Protein AF-A0A538RGY2-F1 (afdb_monomer)

pLDDT: mean 92.42, std 7.25, range [57.69, 98.44]

Secondary structure (DSSP, 8-state):
--HHHHHHHHHHHHHHHHHHHHT-GGG-SHHHHHHHHHHHHHHHHHHHHHHHTT---HHHHHHHHHHHHHHHHHHHHHHHHHHHHHTTPPP-HHHHHHHHHHHHHHHHHTSTTTEEEEEEETTEEEEEEPTTS--

Mean predicted aligned error: 4.22 Å

Solvent-accessible surface area (backbone atoms only — not comparable to full-atom values): 6959 Å² total; per-residue (Å²): 132,57,69,81,46,50,54,33,47,53,53,23,53,53,27,50,52,52,28,52,63,26,66,34,84,93,39,80,45,72,48,26,52,39,43,26,53,31,31,46,23,52,26,40,24,23,49,16,50,36,47,19,49,66,50,87,48,66,70,60,27,44,51,21,53,52,49,15,45,63,10,60,50,43,39,66,35,31,49,50,48,30,52,36,45,66,70,73,45,76,91,50,71,66,55,54,49,36,48,52,51,31,50,52,50,53,61,41,55,78,33,53,54,50,36,65,45,61,43,85,53,101,76,29,59,44,76,34,75,8,81,77,56,84,129

Structure (mmCIF, N/CA/C/O backbone):
data_AF-A0A538RGY2-F1
#
_entry.id   AF-A0A538RGY2-F1
#
loop_
_atom_site.group_PDB
_atom_site.id
_atom_site.type_symbol
_atom_site.label_atom_id
_atom_site.label_alt_id
_atom_site.label_comp_id
_atom_site.label_asym_id
_atom_site.label_entity_id
_atom_site.label_seq_id
_atom_site.pdbx_PDB_ins_code
_atom_site.Cartn_x
_atom_site.Cartn_y
_atom_site.Cartn_z
_atom_site.occupancy
_atom_site.B_iso_or_equiv
_atom_site.auth_seq_id
_atom_site.auth_comp_id
_atom_site.auth_asym_id
_atom_site.auth_atom_id
_atom_site.pdbx_PDB_model_num
ATOM 1 N N . MET A 1 1 ? 18.330 15.638 -8.115 1.00 57.69 1 MET A N 1
ATOM 2 C CA . MET A 1 1 ? 17.164 14.735 -7.986 1.00 57.69 1 MET A CA 1
ATOM 3 C C . MET A 1 1 ? 16.003 15.360 -8.740 1.00 57.69 1 MET A C 1
ATOM 5 O O . MET A 1 1 ? 15.710 16.517 -8.480 1.00 57.69 1 MET A O 1
ATOM 9 N N . THR A 1 2 ? 15.407 14.666 -9.712 1.00 80.69 2 THR A N 1
ATOM 10 C CA . THR A 1 2 ? 14.246 15.188 -10.456 1.00 80.69 2 THR A CA 1
ATOM 11 C C . THR A 1 2 ? 12.992 15.164 -9.572 1.00 80.69 2 THR A C 1
ATOM 13 O O . THR A 1 2 ? 12.888 14.333 -8.664 1.00 80.69 2 THR A O 1
ATOM 16 N N . LEU A 1 3 ? 12.033 16.062 -9.828 1.00 81.69 3 LEU A N 1
ATOM 17 C CA . LEU A 1 3 ? 10.799 16.205 -9.038 1.00 81.69 3 LEU A CA 1
ATOM 18 C C . LEU A 1 3 ? 10.052 14.864 -8.863 1.00 81.69 3 LEU A C 1
ATOM 20 O O . LEU A 1 3 ? 9.577 14.551 -7.775 1.00 81.69 3 LEU A O 1
ATOM 24 N N . HIS A 1 4 ? 10.059 14.016 -9.895 1.00 81.12 4 HIS A N 1
ATOM 25 C CA . HIS A 1 4 ? 9.399 12.697 -9.923 1.00 81.12 4 HIS A CA 1
ATOM 26 C C . HIS A 1 4 ? 9.979 11.660 -8.957 1.00 81.12 4 HIS A C 1
ATOM 28 O O . HIS A 1 4 ? 9.321 10.658 -8.693 1.00 81.12 4 HIS A O 1
ATOM 34 N N . ARG A 1 5 ? 11.189 11.880 -8.427 1.00 85.69 5 ARG A N 1
ATOM 35 C CA . ARG A 1 5 ? 11.796 11.040 -7.377 1.00 85.69 5 ARG A CA 1
ATOM 36 C C . ARG A 1 5 ? 11.685 11.682 -5.997 1.00 85.69 5 ARG A C 1
ATOM 38 O O . ARG A 1 5 ? 11.553 10.978 -5.003 1.00 85.69 5 ARG A O 1
ATOM 45 N N . LEU A 1 6 ? 11.705 13.015 -5.939 1.00 89.25 6 LEU A N 1
ATOM 46 C CA . LEU A 1 6 ? 11.597 13.764 -4.685 1.00 89.25 6 LEU A CA 1
ATOM 47 C C . LEU A 1 6 ? 10.222 13.607 -4.036 1.00 89.25 6 LEU A C 1
ATOM 49 O O . LEU A 1 6 ? 10.149 13.386 -2.832 1.00 89.25 6 LEU A O 1
ATOM 53 N N . LEU A 1 7 ? 9.148 13.677 -4.825 1.00 91.44 7 LEU A N 1
ATOM 54 C CA . LEU A 1 7 ? 7.782 13.548 -4.313 1.00 91.44 7 LEU A CA 1
ATOM 55 C C . LEU A 1 7 ? 7.511 12.190 -3.636 1.00 91.44 7 LEU A C 1
ATOM 57 O O . LEU A 1 7 ? 7.105 12.203 -2.473 1.00 91.44 7 LEU A O 1
ATOM 61 N N . PRO A 1 8 ? 7.763 11.026 -4.276 1.00 92.00 8 PRO A N 1
ATOM 62 C CA . PRO A 1 8 ? 7.544 9.739 -3.616 1.00 92.00 8 PRO A CA 1
ATOM 63 C C . PRO A 1 8 ? 8.495 9.517 -2.438 1.00 92.00 8 PRO A C 1
ATOM 65 O O . PRO A 1 8 ? 8.100 8.882 -1.468 1.00 92.00 8 PRO A O 1
ATOM 68 N N . LEU A 1 9 ? 9.716 10.065 -2.471 1.00 94.81 9 LEU A N 1
ATOM 69 C CA . LEU A 1 9 ? 10.640 9.986 -1.339 1.00 94.81 9 LEU A CA 1
ATOM 70 C C . LEU A 1 9 ? 10.130 10.780 -0.130 1.00 94.81 9 LEU A C 1
ATOM 72 O O . LEU A 1 9 ? 10.113 10.256 0.980 1.00 94.81 9 LEU A O 1
ATOM 76 N N . LEU A 1 10 ? 9.702 12.028 -0.335 1.00 96.19 10 LEU A N 1
ATOM 77 C CA . LEU A 1 10 ? 9.142 12.853 0.733 1.00 96.19 10 LEU A CA 1
ATOM 78 C C . LEU A 1 10 ? 7.903 12.182 1.332 1.00 96.19 10 LEU A C 1
ATOM 80 O O . LEU A 1 10 ? 7.798 12.052 2.550 1.00 96.19 10 LEU A O 1
ATOM 84 N N . ALA A 1 11 ? 6.997 11.707 0.479 1.00 95.94 11 ALA A N 1
ATOM 85 C CA . ALA A 1 11 ? 5.793 11.019 0.918 1.00 95.94 11 ALA A CA 1
ATOM 86 C C . ALA A 1 11 ? 6.116 9.698 1.648 1.00 95.94 11 ALA A C 1
ATOM 88 O O . ALA A 1 11 ? 5.520 9.421 2.689 1.00 95.94 11 ALA A O 1
ATOM 89 N N . LEU A 1 12 ? 7.121 8.933 1.200 1.00 97.44 12 LEU A N 1
ATOM 90 C CA . LEU A 1 12 ? 7.618 7.753 1.914 1.00 97.44 12 LEU A CA 1
ATOM 91 C C . LEU A 1 12 ? 8.125 8.119 3.312 1.00 97.44 12 LEU A C 1
ATOM 93 O O . LEU A 1 12 ? 7.720 7.487 4.283 1.00 97.44 12 LEU A O 1
ATOM 97 N N . VAL A 1 13 ? 8.970 9.146 3.433 1.00 97.88 13 VAL A N 1
ATOM 98 C CA . VAL A 1 13 ? 9.507 9.596 4.728 1.00 97.88 13 VAL A CA 1
ATOM 99 C C . VAL A 1 13 ? 8.377 10.005 5.672 1.00 97.88 13 VAL A C 1
ATOM 101 O O . VAL A 1 13 ? 8.351 9.559 6.818 1.00 97.88 13 VAL A O 1
ATOM 104 N N . LEU A 1 14 ? 7.409 10.789 5.194 1.00 97.94 14 LEU A N 1
ATOM 105 C CA . LEU A 1 14 ? 6.250 11.193 5.993 1.00 97.94 14 LEU A CA 1
ATOM 106 C C . LEU A 1 14 ? 5.418 9.981 6.444 1.00 97.94 14 LEU A C 1
ATOM 108 O O . LEU A 1 14 ? 5.048 9.895 7.615 1.00 97.94 14 LEU A O 1
ATOM 112 N N . ASN A 1 15 ? 5.183 9.011 5.556 1.00 97.75 15 ASN A N 1
ATOM 113 C CA . ASN A 1 15 ? 4.479 7.776 5.902 1.00 97.75 15 ASN A CA 1
ATOM 114 C C . ASN A 1 15 ? 5.266 6.927 6.915 1.00 97.75 15 ASN A C 1
ATOM 116 O O . ASN A 1 15 ? 4.671 6.377 7.835 1.00 97.75 15 ASN A O 1
ATOM 120 N N . LEU A 1 16 ? 6.595 6.859 6.825 1.00 97.50 16 LEU A N 1
ATOM 121 C CA . LEU A 1 16 ? 7.416 6.154 7.816 1.00 97.50 16 LEU A CA 1
ATOM 122 C C . LEU A 1 16 ? 7.374 6.832 9.194 1.00 97.50 16 LEU A C 1
ATOM 124 O O . LEU A 1 16 ? 7.298 6.141 10.210 1.00 97.50 16 LEU A O 1
ATOM 128 N N . VAL A 1 17 ? 7.354 8.168 9.243 1.00 97.19 17 VAL A N 1
ATOM 129 C CA . VAL A 1 17 ? 7.168 8.921 10.496 1.00 97.19 17 VAL A CA 1
ATOM 130 C C . VAL A 1 17 ? 5.792 8.631 11.102 1.00 97.19 17 VAL A C 1
ATOM 132 O O . VAL A 1 17 ? 5.694 8.314 12.291 1.00 97.19 17 VAL A O 1
ATOM 135 N N . LEU A 1 18 ? 4.732 8.673 10.289 1.00 95.50 18 LEU A N 1
ATOM 136 C CA . LEU A 1 18 ? 3.378 8.327 10.729 1.00 95.50 18 LEU A CA 1
ATOM 137 C C . LEU A 1 18 ? 3.305 6.882 11.237 1.00 95.50 18 LEU A C 1
ATOM 139 O O . LEU A 1 18 ? 2.741 6.645 12.307 1.00 95.50 18 LEU A O 1
ATOM 143 N N . LEU A 1 19 ? 3.926 5.936 10.532 1.00 95.69 19 LEU A N 1
ATOM 144 C CA . LEU A 1 19 ? 3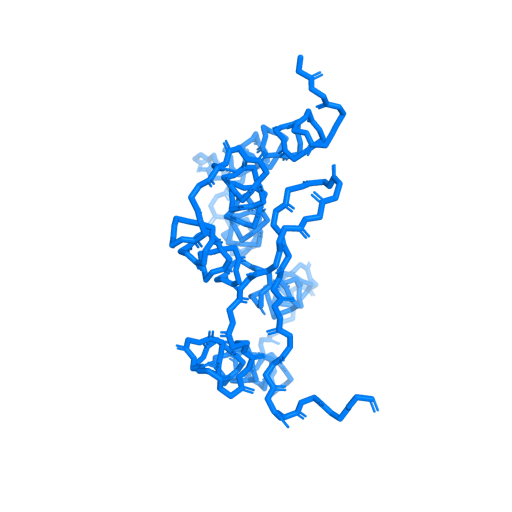.985 4.532 10.930 1.00 95.69 19 LEU A CA 1
ATOM 145 C C . LEU A 1 19 ? 4.690 4.364 12.281 1.00 95.69 19 LEU A C 1
ATOM 147 O O . LEU A 1 19 ? 4.157 3.700 13.170 1.00 95.69 19 LEU A O 1
ATOM 151 N N . GLY A 1 20 ? 5.840 5.016 12.467 1.00 93.69 20 GLY A N 1
ATOM 152 C CA . GLY A 1 20 ? 6.552 5.029 13.745 1.00 93.69 20 GLY A CA 1
ATOM 153 C C . GLY A 1 20 ? 5.687 5.575 14.885 1.00 93.69 20 GLY A C 1
ATOM 154 O O . GLY A 1 20 ? 5.613 4.966 15.951 1.00 93.69 20 GLY A O 1
ATOM 155 N N . SER A 1 21 ? 4.956 6.668 14.644 1.00 92.12 21 SER A N 1
ATOM 156 C CA . SER A 1 21 ? 4.040 7.243 15.640 1.00 92.12 21 SER A CA 1
ATOM 157 C C . SER A 1 21 ? 2.861 6.320 15.986 1.00 92.12 21 SER A C 1
ATOM 159 O O . SER A 1 21 ? 2.439 6.255 17.143 1.00 92.12 21 SER A O 1
ATOM 161 N N . ALA A 1 22 ? 2.351 5.573 15.002 1.00 92.69 22 ALA A N 1
ATOM 162 C CA . ALA A 1 22 ? 1.235 4.645 15.163 1.00 92.69 22 ALA A CA 1
ATOM 163 C C . ALA A 1 22 ? 1.630 3.390 15.959 1.00 92.69 22 ALA A C 1
ATOM 165 O O . ALA A 1 22 ? 0.813 2.839 16.697 1.00 92.69 22 ALA A O 1
ATOM 166 N N . LEU A 1 23 ? 2.889 2.962 15.823 1.00 91.56 23 LEU A N 1
ATOM 167 C CA . LEU A 1 23 ? 3.472 1.805 16.506 1.00 91.56 23 LEU A CA 1
ATOM 168 C C . LEU A 1 23 ? 4.101 2.143 17.867 1.00 91.56 23 LEU A C 1
ATOM 170 O O . LEU A 1 23 ? 4.627 1.247 18.531 1.00 91.56 23 LEU A O 1
ATOM 174 N N . ALA A 1 24 ? 4.045 3.406 18.300 1.00 91.75 24 ALA A N 1
ATOM 175 C CA . ALA A 1 24 ? 4.601 3.835 19.578 1.00 91.75 24 ALA A CA 1
ATOM 176 C C . ALA A 1 24 ? 4.031 3.002 20.754 1.00 91.75 24 ALA A C 1
ATOM 178 O O . ALA A 1 24 ? 2.824 2.728 20.773 1.00 91.75 24 ALA A O 1
ATOM 179 N N . PRO A 1 25 ? 4.858 2.610 21.748 1.00 78.56 25 PRO A N 1
ATOM 180 C CA . PRO A 1 25 ? 4.464 1.686 22.818 1.00 78.56 25 PRO A CA 1
ATOM 181 C C . PRO A 1 25 ? 3.182 2.072 23.566 1.00 78.56 25 PRO A C 1
ATOM 183 O O . PRO A 1 25 ? 2.359 1.201 23.848 1.00 78.56 25 PRO A O 1
ATOM 186 N N . ASP A 1 26 ? 2.968 3.367 23.794 1.00 77.00 26 ASP A N 1
ATOM 187 C CA . ASP A 1 26 ? 1.815 3.889 24.539 1.00 77.00 26 ASP A CA 1
ATOM 188 C C . ASP A 1 26 ? 0.511 3.901 23.721 1.00 77.00 26 ASP A C 1
ATOM 190 O O . ASP A 1 26 ? -0.566 4.186 24.243 1.00 77.00 26 ASP A O 1
ATOM 194 N N . ARG A 1 27 ? 0.575 3.587 22.419 1.00 69.19 27 ARG A N 1
ATOM 195 C CA . ARG A 1 27 ? -0.547 3.706 21.476 1.00 69.19 27 ARG A CA 1
ATOM 196 C C . ARG A 1 27 ? -1.051 2.360 20.955 1.00 69.19 27 ARG A C 1
ATOM 198 O O . ARG A 1 27 ? -1.559 2.309 19.847 1.00 69.19 27 ARG A O 1
ATOM 205 N N . ARG A 1 28 ? -1.019 1.264 21.720 1.00 72.81 28 ARG A N 1
ATOM 206 C CA . ARG A 1 28 ? -1.412 -0.096 21.251 1.00 72.81 28 ARG A CA 1
ATOM 207 C C . ARG A 1 28 ? -2.925 -0.366 21.091 1.00 72.81 28 ARG A C 1
ATOM 209 O O . ARG A 1 28 ? -3.384 -1.498 21.234 1.00 72.81 28 ARG A O 1
ATOM 216 N N . SER A 1 29 ? -3.724 0.648 20.768 1.00 87.19 29 SER A N 1
ATOM 217 C CA . SER A 1 29 ? -5.162 0.470 20.524 1.00 87.19 29 SER A CA 1
ATOM 218 C C . SER A 1 29 ? -5.440 -0.284 19.211 1.00 87.19 29 SER A C 1
ATOM 220 O O . SER A 1 29 ? -4.594 -0.341 18.315 1.00 87.19 29 SER A O 1
ATOM 222 N N . ALA A 1 30 ? -6.640 -0.859 19.059 1.00 86.31 30 ALA A N 1
ATOM 223 C CA . ALA A 1 30 ? -7.074 -1.424 17.775 1.00 86.31 30 ALA A CA 1
ATOM 224 C C . ALA A 1 30 ? -7.011 -0.379 16.644 1.00 86.31 30 ALA A C 1
ATOM 226 O O . ALA A 1 30 ? -6.493 -0.682 15.572 1.00 86.31 30 ALA A O 1
ATOM 227 N N . ARG A 1 31 ? -7.418 0.870 16.924 1.00 91.19 31 ARG A N 1
ATOM 228 C CA . ARG A 1 31 ? -7.340 2.007 15.988 1.00 91.19 31 ARG A CA 1
ATOM 229 C C . ARG A 1 31 ? -5.921 2.233 15.481 1.00 91.19 31 ARG A C 1
ATOM 231 O O . ARG A 1 31 ? -5.705 2.301 14.277 1.00 91.19 31 ARG A O 1
ATOM 238 N N . SER A 1 32 ? -4.949 2.289 16.389 1.00 92.75 32 SER A N 1
ATOM 239 C CA . SER A 1 32 ? -3.552 2.540 16.027 1.00 92.75 32 SER A CA 1
ATOM 240 C C . SER A 1 32 ? -2.949 1.407 15.204 1.00 92.75 32 SER A C 1
ATOM 242 O O . SER A 1 32 ? -2.175 1.669 14.293 1.00 92.75 32 SER A O 1
ATOM 244 N N . ARG A 1 33 ? -3.324 0.150 15.482 1.00 93.06 33 ARG A N 1
ATOM 245 C CA . ARG A 1 33 ? -2.862 -1.009 14.701 1.00 93.06 33 ARG A CA 1
ATOM 246 C C . ARG A 1 33 ? -3.393 -0.975 13.272 1.00 93.06 33 ARG A C 1
ATOM 248 O O . ARG A 1 33 ? -2.617 -1.140 12.338 1.00 93.06 33 ARG A O 1
ATOM 255 N N . VAL A 1 34 ? -4.689 -0.715 13.093 1.00 95.69 34 VAL A N 1
ATOM 256 C CA . VAL A 1 34 ? -5.284 -0.623 11.749 1.00 95.69 34 VAL A CA 1
ATOM 257 C C . VAL A 1 34 ? -4.739 0.592 10.994 1.00 95.69 34 VAL A C 1
ATOM 259 O O . VAL A 1 34 ? -4.407 0.478 9.816 1.00 95.69 34 VAL A O 1
ATOM 262 N N . PHE A 1 35 ? -4.547 1.722 11.680 1.00 96.31 35 PHE A N 1
ATOM 263 C CA . PHE A 1 35 ? -3.878 2.890 11.107 1.00 96.31 35 PHE A CA 1
ATOM 264 C C . PHE A 1 35 ? -2.436 2.579 10.685 1.00 96.31 35 PHE A C 1
ATOM 266 O O . PHE A 1 35 ? -2.035 2.937 9.582 1.00 96.31 35 PHE A O 1
ATOM 273 N N . ALA A 1 36 ? -1.672 1.856 11.509 1.00 96.94 36 ALA A N 1
ATOM 274 C CA . ALA A 1 36 ? -0.324 1.420 11.159 1.00 96.94 36 ALA A CA 1
ATOM 275 C C . ALA A 1 36 ? -0.324 0.537 9.902 1.00 96.94 36 ALA A C 1
ATOM 277 O O . ALA A 1 36 ? 0.496 0.752 9.016 1.00 96.94 36 ALA A O 1
ATOM 278 N N . CYS A 1 37 ? -1.269 -0.401 9.768 1.00 97.31 37 CYS A N 1
ATOM 279 C CA . CYS A 1 37 ? -1.411 -1.198 8.546 1.00 97.31 37 CYS A CA 1
ATOM 280 C C . CYS A 1 37 ? -1.724 -0.325 7.319 1.00 97.31 37 CYS A C 1
ATOM 282 O O . CYS A 1 37 ? -1.111 -0.508 6.268 1.00 97.31 37 CYS A O 1
ATOM 284 N N . PHE A 1 38 ? -2.636 0.643 7.450 1.00 98.00 38 PHE A N 1
ATOM 285 C CA . PHE A 1 38 ? -2.973 1.583 6.377 1.00 98.00 38 PHE A CA 1
ATOM 286 C C . PHE A 1 38 ? -1.761 2.419 5.935 1.00 98.00 38 PHE A C 1
ATOM 288 O O . PHE A 1 38 ? -1.443 2.482 4.747 1.00 98.00 38 PHE A 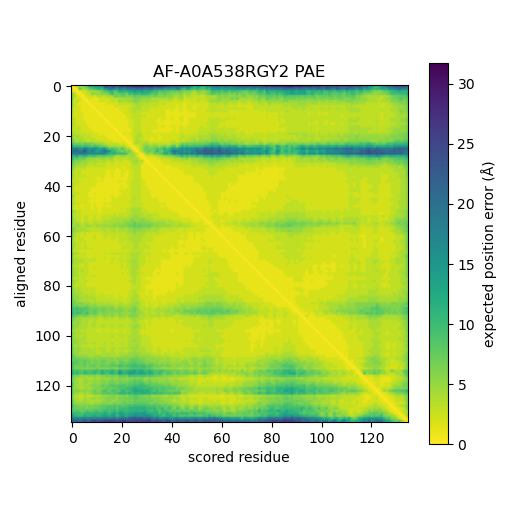O 1
ATOM 295 N N . VAL A 1 39 ? -1.035 3.007 6.885 1.00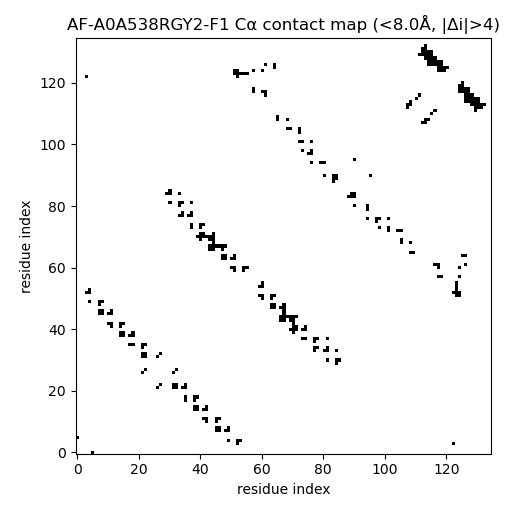 97.94 39 VAL A N 1
ATOM 296 C CA . VAL A 1 39 ? 0.159 3.811 6.593 1.00 97.94 39 VAL A CA 1
ATOM 297 C C . VAL A 1 39 ? 1.306 2.948 6.056 1.00 97.94 39 VAL A C 1
ATOM 299 O O . VAL A 1 39 ? 2.042 3.387 5.174 1.00 97.94 39 VAL A O 1
ATOM 302 N N . ALA A 1 40 ? 1.443 1.701 6.512 1.00 98.25 40 ALA A N 1
ATOM 303 C CA . ALA A 1 40 ? 2.402 0.759 5.942 1.00 98.25 40 ALA A CA 1
ATOM 304 C C . ALA A 1 40 ? 2.093 0.457 4.466 1.00 98.25 40 ALA A C 1
ATOM 306 O O . ALA A 1 40 ? 3.013 0.420 3.653 1.00 98.25 40 ALA A O 1
ATOM 307 N N . ALA A 1 41 ? 0.817 0.315 4.090 1.00 98.44 41 ALA A N 1
ATOM 308 C CA . ALA A 1 41 ? 0.423 0.154 2.690 1.00 98.44 41 ALA A CA 1
ATOM 309 C C . ALA A 1 41 ? 0.771 1.394 1.842 1.00 98.44 41 ALA A C 1
ATOM 311 O O . ALA A 1 41 ? 1.287 1.247 0.731 1.00 98.44 41 ALA A O 1
ATOM 312 N N . LEU A 1 42 ? 0.586 2.608 2.380 1.00 98.19 42 LEU A N 1
ATOM 313 C CA . LEU A 1 42 ? 1.045 3.848 1.734 1.00 98.19 42 LEU A CA 1
ATOM 314 C C . LEU A 1 42 ? 2.571 3.869 1.562 1.00 98.19 42 LEU A C 1
ATOM 316 O O . LEU A 1 42 ? 3.065 4.209 0.486 1.00 98.19 42 LEU A O 1
ATOM 320 N N . ALA A 1 43 ? 3.322 3.468 2.591 1.00 98.31 43 ALA A N 1
ATOM 321 C CA . ALA A 1 43 ? 4.780 3.388 2.537 1.00 98.31 43 ALA A CA 1
ATOM 322 C C . ALA A 1 43 ? 5.260 2.367 1.490 1.00 98.31 43 ALA A C 1
ATOM 324 O O . ALA A 1 43 ? 6.134 2.691 0.690 1.00 98.31 43 ALA A O 1
ATOM 325 N N . ILE A 1 44 ? 4.655 1.175 1.431 1.00 98.38 44 ILE A N 1
ATOM 326 C CA . ILE A 1 44 ? 4.945 0.156 0.406 1.00 98.38 44 ILE A CA 1
ATOM 327 C C . ILE A 1 44 ? 4.702 0.722 -0.993 1.00 98.38 44 ILE A C 1
ATOM 329 O O . ILE A 1 44 ? 5.571 0.621 -1.860 1.00 98.38 44 ILE A O 1
ATOM 333 N N . TRP A 1 45 ? 3.556 1.372 -1.206 1.00 98.00 45 TRP A N 1
ATOM 334 C CA . TRP A 1 45 ? 3.240 1.988 -2.491 1.00 98.00 45 TRP A CA 1
ATOM 335 C C . TRP A 1 45 ? 4.270 3.062 -2.873 1.00 98.00 45 TRP A C 1
ATOM 337 O O . TRP A 1 45 ? 4.789 3.054 -3.986 1.00 98.00 45 TRP A O 1
ATOM 347 N N . ASN A 1 46 ? 4.628 3.953 -1.944 1.00 97.81 46 ASN A N 1
ATOM 348 C CA . ASN A 1 46 ? 5.582 5.040 -2.193 1.00 97.81 46 ASN A CA 1
ATOM 349 C C . ASN A 1 46 ? 7.007 4.528 -2.441 1.00 97.81 46 ASN A C 1
ATOM 351 O O . ASN A 1 46 ? 7.695 5.044 -3.322 1.00 97.81 46 ASN A O 1
ATOM 355 N N . LEU A 1 47 ? 7.432 3.493 -1.713 1.00 97.50 47 LEU A N 1
ATOM 356 C CA . LEU A 1 47 ? 8.701 2.808 -1.946 1.00 97.50 47 LEU A CA 1
ATOM 357 C C . LEU A 1 47 ? 8.728 2.161 -3.332 1.00 97.50 47 LEU A C 1
ATOM 359 O O . LEU A 1 47 ? 9.699 2.321 -4.069 1.00 97.50 47 LEU A O 1
ATOM 363 N N . GLY A 1 48 ? 7.646 1.482 -3.706 1.00 96.38 48 GLY A N 1
ATOM 364 C CA . GLY A 1 48 ? 7.530 0.860 -5.014 1.00 96.38 48 GLY A CA 1
ATOM 365 C C . GLY A 1 48 ? 7.552 1.873 -6.158 1.00 96.38 48 GLY A C 1
ATOM 366 O O . GLY A 1 48 ? 8.300 1.694 -7.117 1.00 96.38 48 GLY A O 1
ATOM 367 N N . VAL A 1 49 ? 6.840 2.996 -6.012 1.00 95.25 49 VAL A N 1
ATOM 368 C CA . VAL A 1 49 ? 6.934 4.122 -6.953 1.00 95.25 49 VAL A CA 1
ATOM 369 C C . VAL A 1 49 ? 8.367 4.649 -7.010 1.00 95.25 49 VAL A C 1
ATOM 371 O O . VAL A 1 49 ? 8.907 4.798 -8.100 1.00 95.25 49 VAL A O 1
ATOM 374 N N . LEU A 1 50 ? 9.030 4.899 -5.879 1.00 95.25 50 LEU A N 1
ATOM 375 C CA . LEU A 1 50 ? 10.414 5.384 -5.879 1.00 95.25 50 LEU A CA 1
ATOM 376 C C . LEU A 1 50 ? 11.360 4.432 -6.634 1.00 95.25 50 LEU A C 1
ATOM 378 O O . LEU A 1 50 ? 12.182 4.898 -7.429 1.00 95.25 50 LEU A O 1
ATOM 382 N N . GLY A 1 51 ? 11.218 3.122 -6.428 1.00 94.56 51 GLY A N 1
ATOM 383 C CA . GLY A 1 51 ? 11.968 2.091 -7.144 1.00 94.56 51 GLY A CA 1
ATOM 384 C C . GLY A 1 51 ? 11.703 2.103 -8.651 1.00 94.56 51 GLY A C 1
ATOM 385 O O . GLY A 1 51 ? 12.645 2.198 -9.445 1.00 94.56 51 GLY A O 1
ATOM 386 N N . LEU A 1 52 ? 10.429 2.138 -9.050 1.00 94.31 52 LEU A N 1
ATOM 387 C CA . LEU A 1 52 ? 9.990 2.220 -10.448 1.00 94.31 52 LEU A CA 1
ATOM 388 C C . LEU A 1 52 ? 10.545 3.461 -11.175 1.00 94.31 52 LEU A C 1
ATOM 390 O O . LEU A 1 52 ? 10.892 3.402 -12.353 1.00 94.31 52 LEU A O 1
ATOM 394 N N . ARG A 1 53 ? 10.667 4.595 -10.471 1.00 90.81 53 ARG A N 1
ATOM 395 C CA . ARG A 1 53 ? 11.198 5.869 -11.007 1.00 90.81 53 ARG A CA 1
ATOM 396 C C . ARG A 1 53 ? 12.729 5.945 -11.015 1.00 90.81 53 ARG A C 1
ATOM 398 O O . ARG A 1 53 ? 13.301 6.903 -11.553 1.00 90.81 53 ARG A O 1
ATOM 405 N N . SER A 1 54 ? 13.392 4.985 -10.376 1.00 91.81 54 SER A N 1
ATOM 406 C CA . SER A 1 54 ? 14.850 4.960 -10.205 1.00 91.81 54 SER A CA 1
ATOM 407 C C . SER A 1 54 ? 15.535 3.890 -11.052 1.00 91.81 54 SER A C 1
ATOM 409 O O . SER A 1 54 ? 16.720 4.027 -11.340 1.00 91.81 54 SER A O 1
ATOM 411 N N . THR A 1 55 ? 14.809 2.853 -11.470 1.00 93.44 55 THR A N 1
ATOM 412 C CA . THR A 1 55 ? 15.347 1.785 -12.320 1.00 93.44 55 THR A CA 1
ATOM 413 C C . THR A 1 55 ? 15.487 2.203 -13.786 1.00 93.44 55 THR A C 1
ATOM 415 O O . THR A 1 55 ? 14.701 2.996 -14.302 1.00 93.44 55 THR A O 1
ATOM 418 N N . ALA A 1 56 ? 16.481 1.623 -14.461 1.00 92.06 56 ALA A N 1
ATOM 419 C CA . ALA A 1 56 ? 16.653 1.670 -15.914 1.00 92.06 56 ALA A CA 1
ATOM 420 C C . ALA A 1 56 ? 16.360 0.317 -16.599 1.00 92.06 56 ALA A C 1
ATOM 422 O O . ALA A 1 56 ? 16.260 0.267 -17.820 1.00 92.06 56 ALA A O 1
ATOM 423 N N . SER A 1 57 ? 16.216 -0.771 -15.829 1.00 95.06 57 SER A N 1
ATOM 424 C CA . SER A 1 57 ? 15.906 -2.115 -16.339 1.00 95.06 57 SER A CA 1
ATOM 425 C C . SER A 1 57 ? 14.385 -2.325 -16.378 1.00 95.06 57 SER A C 1
ATOM 427 O O . SER A 1 57 ? 13.743 -2.153 -15.332 1.00 95.06 57 SER A O 1
ATOM 429 N N . PRO A 1 58 ? 13.809 -2.715 -17.534 1.00 94.06 58 PRO A N 1
ATOM 430 C CA . PRO A 1 58 ? 12.396 -3.081 -17.650 1.00 94.06 58 PRO A CA 1
ATOM 431 C C . PRO A 1 58 ? 12.000 -4.252 -16.743 1.00 94.06 58 PRO A C 1
ATOM 433 O O . PRO A 1 58 ? 10.929 -4.238 -16.140 1.00 94.06 58 PRO A O 1
ATOM 436 N N . GLU A 1 59 ? 12.880 -5.240 -16.576 1.00 93.88 59 GLU A N 1
ATOM 437 C CA . GLU A 1 59 ? 12.640 -6.405 -15.717 1.00 93.88 59 GLU A CA 1
ATOM 438 C C . GLU A 1 59 ? 12.518 -5.975 -14.252 1.00 93.88 59 GLU A C 1
ATOM 440 O O . GLU A 1 59 ? 11.583 -6.350 -13.545 1.00 93.88 59 GLU A O 1
ATOM 445 N N . THR A 1 60 ? 13.435 -5.112 -13.808 1.00 95.62 60 THR A N 1
ATOM 446 C CA . THR A 1 60 ? 13.414 -4.541 -12.455 1.00 95.62 60 THR A CA 1
ATOM 447 C C . THR A 1 60 ? 12.210 -3.616 -12.263 1.00 95.62 60 THR A C 1
ATOM 449 O O . THR A 1 60 ? 11.623 -3.579 -11.183 1.00 95.62 60 THR A O 1
ATOM 452 N N . ALA A 1 61 ? 11.805 -2.884 -13.303 1.00 95.56 61 ALA A N 1
ATOM 453 C CA . ALA A 1 61 ? 10.610 -2.045 -13.276 1.00 95.56 61 ALA A CA 1
ATOM 454 C C . ALA A 1 61 ? 9.334 -2.869 -13.089 1.00 95.56 61 ALA A C 1
ATOM 456 O O . ALA A 1 61 ? 8.517 -2.516 -12.245 1.00 95.56 61 ALA A O 1
ATOM 457 N N . LEU A 1 62 ? 9.196 -4.002 -13.781 1.00 94.06 62 LEU A N 1
ATOM 458 C CA . LEU A 1 62 ? 8.057 -4.901 -13.596 1.00 94.06 62 LEU A CA 1
ATOM 459 C C . LEU A 1 62 ? 7.986 -5.466 -12.165 1.00 94.06 62 LEU A C 1
ATOM 461 O O . LEU A 1 62 ? 6.898 -5.606 -11.605 1.00 94.06 62 LEU A O 1
ATOM 465 N N . LEU A 1 63 ? 9.133 -5.759 -11.541 1.00 94.81 63 LEU A N 1
ATOM 466 C CA . LEU A 1 63 ? 9.173 -6.175 -10.134 1.00 94.81 63 LEU A CA 1
ATOM 467 C C . LEU A 1 63 ? 8.698 -5.059 -9.195 1.00 94.81 63 LEU A C 1
ATOM 469 O O . LEU A 1 63 ? 7.893 -5.320 -8.299 1.00 94.81 63 LEU A O 1
ATOM 473 N N . TRP A 1 64 ? 9.146 -3.820 -9.417 1.00 96.00 64 TRP A N 1
ATOM 474 C CA . TRP A 1 64 ? 8.675 -2.666 -8.648 1.00 96.00 64 TRP A CA 1
ATOM 475 C C . TRP A 1 64 ? 7.188 -2.387 -8.855 1.00 96.00 64 TRP A C 1
ATOM 477 O O . TRP A 1 64 ? 6.498 -2.055 -7.892 1.00 96.00 64 TRP A O 1
ATOM 487 N N . GLU A 1 65 ? 6.685 -2.580 -10.072 1.00 95.00 65 GLU A N 1
ATOM 488 C CA . GLU A 1 65 ? 5.268 -2.453 -10.406 1.00 95.00 65 GLU A CA 1
ATOM 489 C C . GLU A 1 65 ? 4.416 -3.478 -9.647 1.00 95.00 65 GLU A C 1
ATOM 491 O O . GLU A 1 65 ? 3.388 -3.148 -9.059 1.00 95.00 65 GLU A O 1
ATOM 496 N N . ARG A 1 66 ? 4.866 -4.732 -9.567 1.00 94.12 66 ARG A N 1
ATOM 497 C CA . ARG A 1 66 ? 4.182 -5.755 -8.760 1.00 94.12 66 ARG A CA 1
ATOM 498 C C . ARG A 1 66 ? 4.254 -5.439 -7.269 1.00 94.12 66 ARG A C 1
ATOM 500 O O . ARG 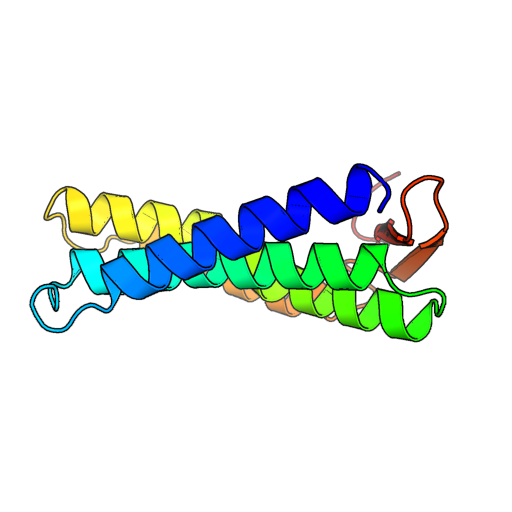A 1 66 ? 3.263 -5.585 -6.557 1.00 94.12 66 ARG A O 1
ATOM 507 N N . PHE A 1 67 ? 5.409 -4.978 -6.794 1.00 96.06 67 PHE A N 1
ATOM 508 C CA . PHE A 1 67 ? 5.611 -4.619 -5.392 1.00 96.06 67 PHE A CA 1
ATOM 509 C C . PHE A 1 67 ? 4.722 -3.446 -4.958 1.00 96.06 67 PHE A C 1
ATOM 511 O O . PHE A 1 67 ? 4.065 -3.524 -3.921 1.00 96.06 67 PHE A O 1
ATOM 518 N N . LEU A 1 68 ? 4.650 -2.374 -5.755 1.00 96.19 68 LEU A N 1
ATOM 519 C CA . LEU A 1 68 ? 3.839 -1.200 -5.420 1.00 96.19 68 LEU A CA 1
ATOM 520 C C . LEU A 1 68 ? 2.343 -1.543 -5.373 1.00 96.19 68 LEU A C 1
ATOM 522 O O . LEU A 1 68 ? 1.613 -0.976 -4.552 1.00 96.19 68 LEU A O 1
ATOM 526 N N . HIS A 1 69 ? 1.905 -2.510 -6.190 1.00 95.69 69 HIS A N 1
ATOM 527 C CA . HIS A 1 69 ? 0.521 -2.975 -6.218 1.00 95.69 69 HIS A CA 1
ATOM 528 C C . HIS A 1 69 ? 0.079 -3.654 -4.917 1.00 95.69 69 HIS A C 1
ATOM 530 O O . HIS A 1 69 ? -1.084 -3.518 -4.535 1.00 95.69 69 HIS A O 1
ATOM 536 N N . ILE A 1 70 ? 1.001 -4.291 -4.180 1.00 95.88 70 ILE A N 1
ATOM 537 C CA . ILE A 1 70 ? 0.731 -4.849 -2.840 1.00 95.88 70 ILE A CA 1
ATOM 538 C C . ILE A 1 70 ? 0.161 -3.763 -1.918 1.00 95.88 70 ILE A C 1
ATOM 540 O O . ILE A 1 70 ? -0.817 -3.990 -1.208 1.00 95.88 70 ILE A O 1
ATOM 544 N N . GLY A 1 71 ? 0.769 -2.574 -1.943 1.00 97.00 71 GLY A N 1
ATOM 545 C CA . GLY A 1 71 ? 0.335 -1.438 -1.138 1.00 97.00 71 GLY A CA 1
ATOM 546 C C . GLY A 1 71 ? -0.963 -0.832 -1.661 1.00 97.00 71 GLY A C 1
ATOM 547 O O . GLY A 1 71 ? -1.943 -0.749 -0.923 1.00 97.00 71 GLY A O 1
ATOM 548 N N . VAL A 1 72 ? -0.986 -0.429 -2.936 1.00 97.06 72 VAL A N 1
ATOM 549 C CA . VAL A 1 72 ? -2.088 0.379 -3.489 1.00 97.06 72 VAL A CA 1
ATOM 550 C C . VAL A 1 72 ? -3.436 -0.352 -3.466 1.00 97.06 72 VAL A C 1
ATOM 552 O O . VAL A 1 72 ? -4.450 0.258 -3.134 1.00 97.06 72 VAL A O 1
ATOM 555 N N . ILE A 1 73 ? -3.448 -1.665 -3.732 1.00 97.50 73 ILE A N 1
ATOM 556 C CA . ILE A 1 73 ? -4.669 -2.486 -3.747 1.00 97.50 73 ILE A CA 1
ATOM 557 C C . ILE A 1 73 ? -5.256 -2.622 -2.336 1.00 97.50 73 ILE A C 1
ATOM 559 O O . ILE A 1 73 ? -6.474 -2.680 -2.169 1.00 97.50 73 ILE A O 1
ATOM 563 N N . ALA A 1 74 ? -4.409 -2.638 -1.305 1.00 97.75 74 ALA A N 1
ATOM 564 C CA . ALA A 1 74 ? -4.849 -2.770 0.079 1.00 97.75 74 ALA A CA 1
ATOM 565 C C . ALA A 1 74 ? -5.443 -1.470 0.656 1.00 97.75 74 ALA A C 1
ATOM 567 O O . ALA A 1 74 ? -6.186 -1.528 1.641 1.00 97.75 74 ALA A O 1
ATOM 568 N N . LEU A 1 75 ? -5.142 -0.301 0.068 1.00 98.12 75 LEU A N 1
ATOM 569 C CA . LEU A 1 75 ? -5.514 1.008 0.622 1.00 98.12 75 LEU A CA 1
ATOM 570 C C . LEU A 1 75 ? -7.019 1.187 0.868 1.00 98.12 75 LEU A C 1
ATOM 572 O O . LEU A 1 75 ? -7.357 1.611 1.974 1.00 98.12 75 LEU A O 1
ATOM 576 N N . PRO A 1 76 ? -7.936 0.867 -0.070 1.00 97.75 76 PRO A N 1
ATOM 577 C CA . PRO A 1 76 ? -9.362 1.112 0.146 1.00 97.75 76 PRO A CA 1
ATOM 578 C C . PRO A 1 76 ? -9.921 0.288 1.310 1.00 97.75 76 PRO A C 1
ATOM 580 O O . PRO A 1 76 ? -10.618 0.824 2.172 1.00 97.75 76 PRO A O 1
ATOM 583 N N . ALA A 1 77 ? -9.561 -0.999 1.379 1.00 98.12 77 ALA A N 1
ATOM 584 C CA . ALA A 1 77 ? -10.001 -1.894 2.446 1.00 98.12 77 ALA A CA 1
ATOM 585 C C . ALA A 1 77 ? -9.421 -1.477 3.805 1.00 98.12 77 ALA A C 1
ATOM 587 O O . ALA A 1 77 ? -10.152 -1.415 4.791 1.00 98.12 77 ALA A O 1
ATOM 588 N N . LEU A 1 78 ? -8.130 -1.133 3.860 1.00 98.06 78 LEU A N 1
ATOM 589 C CA . LEU A 1 78 ? -7.474 -0.686 5.092 1.00 98.06 78 LEU A CA 1
ATOM 590 C C . LEU A 1 78 ? -7.995 0.667 5.580 1.00 98.06 78 LEU A C 1
ATOM 592 O O . LEU A 1 78 ? -8.183 0.842 6.783 1.00 98.06 78 LEU A O 1
ATOM 596 N N . PHE A 1 79 ? -8.262 1.606 4.672 1.00 98.06 79 PHE A N 1
ATOM 597 C CA . PHE A 1 79 ? -8.853 2.892 5.030 1.00 98.06 79 PHE A CA 1
ATOM 598 C C . PHE A 1 79 ? -10.276 2.718 5.562 1.00 98.06 79 PHE A C 1
ATOM 600 O O . PHE A 1 79 ? -10.614 3.263 6.611 1.00 98.06 79 PHE A O 1
ATOM 607 N N . TYR A 1 80 ? -11.094 1.899 4.896 1.00 98.19 80 TYR A N 1
ATOM 608 C CA . TYR A 1 80 ? -12.435 1.592 5.382 1.00 98.19 80 TYR A CA 1
ATOM 609 C C . TYR A 1 80 ? -12.401 0.887 6.746 1.00 98.19 80 TYR A C 1
ATOM 611 O O . TYR A 1 80 ? -13.114 1.288 7.665 1.00 98.19 80 TYR A O 1
ATOM 619 N N . HIS A 1 81 ? -11.510 -0.095 6.924 1.00 97.88 81 HIS A N 1
ATOM 620 C CA . HIS A 1 81 ? -11.290 -0.745 8.216 1.00 97.88 81 HIS A CA 1
ATOM 621 C C . HIS A 1 81 ? -10.912 0.276 9.294 1.00 97.88 81 HIS A C 1
ATOM 623 O O . HIS A 1 81 ? -11.453 0.244 10.401 1.00 97.88 81 HIS A O 1
ATOM 629 N N . TYR A 1 82 ? -10.015 1.210 8.968 1.00 97.31 82 TYR A N 1
ATOM 630 C CA . TYR A 1 82 ? -9.634 2.276 9.883 1.00 97.31 82 TYR A CA 1
ATOM 631 C C . TYR A 1 82 ? -10.847 3.120 10.284 1.00 97.31 82 TYR A C 1
ATOM 633 O O . TYR A 1 82 ? -11.039 3.338 11.475 1.00 97.31 82 TYR A O 1
ATOM 641 N N . VAL A 1 83 ? -11.704 3.522 9.339 1.00 97.31 83 VAL A N 1
ATOM 642 C CA . VAL A 1 83 ? -12.936 4.281 9.625 1.00 97.31 83 VAL A CA 1
ATOM 643 C C . VAL A 1 83 ? -13.893 3.494 10.526 1.00 97.31 83 VAL A C 1
ATOM 645 O O . VAL A 1 83 ? -14.404 4.052 11.495 1.00 97.31 83 VAL A O 1
ATOM 648 N N . VAL A 1 84 ? -14.110 2.202 10.262 1.00 97.25 84 VAL A N 1
ATOM 649 C CA . VAL A 1 84 ? -14.968 1.336 11.095 1.00 97.25 84 VAL A CA 1
ATOM 650 C C . VAL A 1 84 ? -14.478 1.313 12.544 1.00 97.25 84 VAL A C 1
ATOM 652 O O . VAL A 1 84 ? -15.259 1.566 13.460 1.00 97.25 84 VAL A O 1
ATOM 655 N N . VAL A 1 85 ? -13.181 1.075 12.753 1.00 96.00 85 VAL A N 1
ATOM 656 C CA . VAL A 1 85 ? -12.587 1.008 14.099 1.00 96.00 85 VAL A CA 1
ATOM 657 C C . VAL A 1 85 ? -12.472 2.398 14.733 1.00 96.00 85 VAL A C 1
ATOM 659 O O . VAL A 1 85 ? -12.579 2.528 15.947 1.00 96.00 85 VAL A O 1
ATOM 662 N N . PHE A 1 86 ? -12.2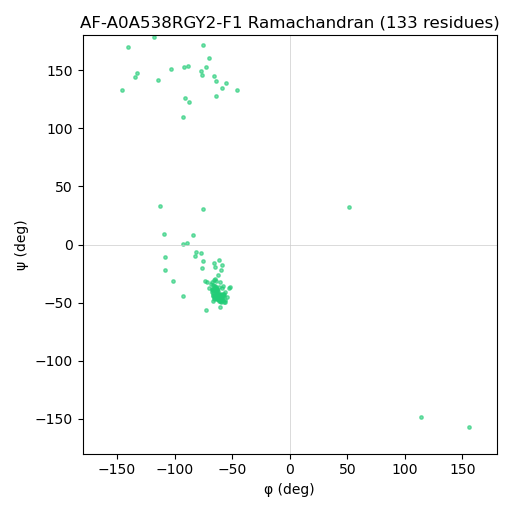80 3.454 13.941 1.00 94.75 86 PHE A N 1
ATOM 663 C CA . PHE A 1 86 ? -12.253 4.837 14.420 1.00 94.75 86 PHE A CA 1
ATOM 664 C C . PHE A 1 86 ? -13.608 5.279 14.983 1.00 94.75 86 PHE A C 1
ATOM 666 O O . PHE A 1 86 ? -13.644 5.987 15.985 1.00 94.75 86 PHE A O 1
ATOM 673 N N . LEU A 1 87 ? -14.701 4.828 14.363 1.00 96.19 87 LEU A N 1
ATOM 674 C CA . LEU A 1 87 ? -16.077 5.069 14.804 1.00 96.19 87 LEU A CA 1
ATOM 675 C C . LEU A 1 87 ? -16.556 4.077 15.881 1.00 96.19 87 LEU A C 1
ATOM 677 O O . LEU A 1 87 ? -17.751 4.045 16.171 1.00 96.19 87 LEU A O 1
ATOM 681 N N . ASP A 1 88 ? -15.665 3.233 16.419 1.00 95.38 88 ASP A N 1
ATOM 682 C CA . ASP A 1 88 ? -15.984 2.149 17.362 1.00 95.38 88 ASP A CA 1
ATOM 683 C C . ASP A 1 88 ? -17.126 1.229 16.872 1.00 95.38 88 ASP A C 1
ATOM 685 O O . ASP A 1 88 ? -17.901 0.660 17.647 1.00 95.38 88 ASP A O 1
ATOM 689 N N . ARG A 1 89 ? -17.229 1.054 15.548 1.00 95.62 89 ARG A N 1
ATOM 690 C CA . ARG A 1 89 ? -18.181 0.138 14.914 1.00 95.62 89 ARG A CA 1
ATOM 691 C C . ARG A 1 89 ? -17.575 -1.255 14.792 1.00 95.62 89 ARG A C 1
ATOM 693 O O . ARG A 1 89 ? -16.362 -1.439 14.703 1.00 95.62 89 ARG A O 1
ATOM 700 N N . ARG A 1 90 ? -18.444 -2.265 14.753 1.00 93.00 90 ARG A N 1
ATOM 701 C CA . ARG A 1 90 ? -18.027 -3.640 14.460 1.00 93.00 90 ARG A CA 1
ATOM 702 C C . ARG A 1 90 ? -17.753 -3.808 12.958 1.00 93.00 90 ARG A C 1
ATOM 704 O O . ARG A 1 90 ? -18.473 -3.201 12.165 1.00 93.00 90 ARG A O 1
ATOM 711 N N . PRO A 1 91 ? -16.773 -4.651 12.578 1.00 93.06 91 PRO A N 1
ATOM 712 C CA . PRO A 1 91 ? -16.623 -5.155 11.216 1.00 93.06 91 PRO A CA 1
ATOM 713 C C . PRO A 1 91 ? -17.956 -5.634 10.643 1.00 93.06 91 PRO A C 1
ATOM 715 O O . PRO A 1 91 ? -18.685 -6.368 11.312 1.00 93.06 91 PRO A O 1
ATOM 718 N N . ASP A 1 92 ? -18.260 -5.232 9.416 1.00 94.94 92 ASP A N 1
ATOM 719 C CA . ASP A 1 92 ? -19.467 -5.632 8.704 1.00 94.94 92 ASP A CA 1
ATOM 720 C C . ASP A 1 92 ? -19.133 -6.412 7.422 1.00 94.94 92 ASP A C 1
ATOM 722 O O . ASP A 1 92 ? -17.970 -6.639 7.074 1.00 94.94 92 ASP A O 1
ATOM 726 N N . GLY A 1 93 ? -20.175 -6.852 6.712 1.00 97.31 93 GLY A N 1
ATOM 727 C CA . GLY A 1 93 ? -20.011 -7.569 5.448 1.00 97.31 93 GLY A CA 1
ATOM 728 C C . GLY A 1 93 ? -19.326 -6.734 4.362 1.00 97.31 93 GLY A C 1
ATOM 729 O O . GLY A 1 93 ? -18.652 -7.304 3.507 1.00 97.31 93 GLY A O 1
ATOM 7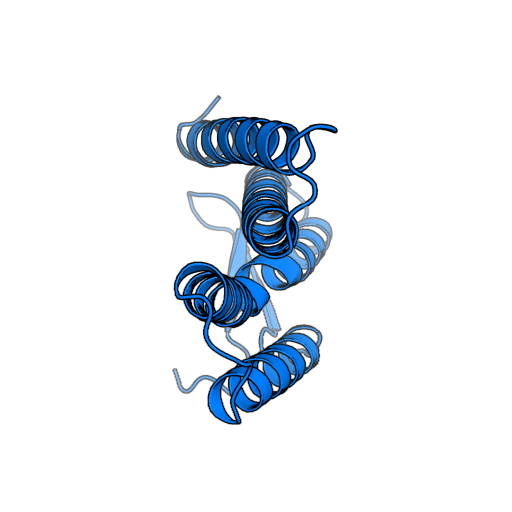30 N N . MET A 1 94 ? -19.433 -5.400 4.411 1.00 96.81 94 MET A N 1
ATOM 731 C CA . MET A 1 94 ? -18.772 -4.516 3.450 1.00 96.81 94 MET A CA 1
ATOM 732 C C . MET A 1 94 ? -17.257 -4.509 3.660 1.00 96.81 94 MET A C 1
ATOM 734 O O . MET A 1 94 ? -16.505 -4.532 2.684 1.00 96.81 94 MET A O 1
ATOM 738 N N . LEU A 1 95 ? -16.796 -4.570 4.913 1.00 97.75 95 LEU A N 1
ATOM 739 C CA . LEU A 1 95 ? -15.373 -4.706 5.216 1.00 97.75 95 LEU A CA 1
ATOM 740 C C . LEU A 1 95 ? -14.811 -6.027 4.680 1.00 97.75 95 LEU A C 1
ATOM 742 O O . LEU A 1 95 ? -13.751 -6.042 4.052 1.00 97.75 95 LEU A O 1
ATOM 746 N N . VAL A 1 96 ? -15.536 -7.127 4.897 1.00 97.75 96 VAL A N 1
ATOM 747 C CA . VAL A 1 96 ? -15.148 -8.449 4.381 1.00 97.75 96 VAL A CA 1
ATOM 748 C C . VAL A 1 96 ? -15.101 -8.432 2.855 1.00 97.75 96 VAL A C 1
ATOM 750 O O . VAL A 1 96 ? -14.099 -8.851 2.276 1.00 97.75 96 VAL A O 1
ATOM 753 N N . ALA A 1 97 ? -16.132 -7.890 2.202 1.00 98.00 97 ALA A N 1
ATOM 754 C CA . ALA A 1 97 ? -16.169 -7.752 0.750 1.00 98.00 97 ALA A CA 1
ATOM 755 C C . ALA A 1 97 ? -14.985 -6.924 0.228 1.00 98.00 97 ALA A C 1
ATOM 757 O O . ALA A 1 97 ? -14.340 -7.334 -0.733 1.00 98.00 97 ALA A O 1
ATOM 758 N N . GLY A 1 98 ? -14.641 -5.816 0.892 1.00 97.75 98 GLY A N 1
ATOM 759 C CA . GLY A 1 98 ? -13.485 -4.991 0.537 1.00 97.75 98 GLY A CA 1
ATOM 760 C C . GLY A 1 98 ? -12.164 -5.765 0.573 1.00 97.75 98 GLY A C 1
ATOM 761 O O . GLY A 1 98 ? -11.375 -5.672 -0.367 1.00 97.75 98 GLY A O 1
ATOM 762 N N . TYR A 1 99 ? -11.936 -6.579 1.608 1.00 98.00 99 TYR A N 1
ATOM 763 C CA . TYR A 1 99 ? -10.746 -7.434 1.688 1.00 98.00 99 TYR A CA 1
ATOM 764 C C . TYR A 1 99 ? -10.738 -8.551 0.643 1.00 98.00 99 TYR A C 1
ATOM 766 O O . TYR A 1 99 ? -9.692 -8.810 0.051 1.00 98.00 99 TYR A O 1
ATOM 774 N N . VAL A 1 100 ? -11.882 -9.192 0.389 1.00 98.19 100 VAL A N 1
ATOM 775 C CA . VAL A 1 100 ? -12.003 -10.237 -0.641 1.00 98.19 100 VAL A CA 1
ATOM 776 C C . VAL A 1 100 ? -11.735 -9.654 -2.027 1.00 98.19 100 VAL A C 1
ATOM 778 O O . VAL A 1 100 ? -10.933 -10.205 -2.776 1.00 98.19 100 VAL A O 1
ATOM 781 N N . ILE A 1 101 ? -12.334 -8.507 -2.350 1.00 97.31 101 ILE A N 1
ATOM 782 C CA . ILE A 1 101 ? -12.102 -7.790 -3.608 1.00 97.31 101 ILE A CA 1
ATOM 783 C C . ILE A 1 101 ? -10.630 -7.389 -3.734 1.00 97.31 101 ILE A C 1
ATOM 785 O O . ILE A 1 101 ? -10.020 -7.650 -4.769 1.00 97.31 101 ILE A O 1
ATOM 789 N N . GLY A 1 102 ? -10.030 -6.834 -2.678 1.00 96.88 102 GLY A N 1
ATOM 790 C CA . GLY A 1 102 ? -8.602 -6.514 -2.656 1.00 96.88 102 GLY A CA 1
ATOM 791 C C . GLY A 1 102 ? -7.716 -7.740 -2.900 1.00 96.88 102 GLY A C 1
ATOM 792 O O . GLY A 1 102 ? -6.796 -7.681 -3.710 1.00 96.88 102 GLY A O 1
ATOM 793 N N . ALA A 1 103 ? -8.019 -8.879 -2.273 1.00 96.44 103 ALA A N 1
ATOM 794 C CA . ALA A 1 103 ? -7.286 -10.124 -2.494 1.00 96.44 103 ALA A CA 1
ATOM 795 C C . ALA A 1 103 ? -7.433 -10.636 -3.938 1.00 96.44 103 ALA A C 1
ATOM 797 O O . ALA A 1 103 ? -6.443 -11.047 -4.541 1.00 96.44 103 ALA A O 1
ATOM 798 N N . MET A 1 104 ? -8.636 -10.559 -4.520 1.00 96.12 104 MET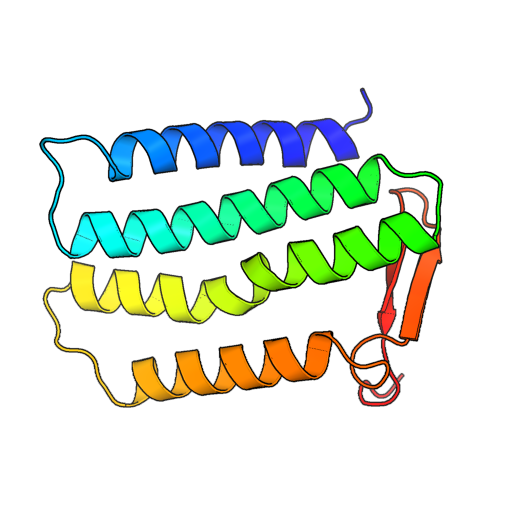 A N 1
ATOM 799 C CA . MET A 1 104 ? -8.866 -10.913 -5.925 1.00 96.12 104 MET A CA 1
ATOM 800 C C . MET A 1 104 ? -8.067 -10.013 -6.874 1.00 96.12 104 MET A C 1
ATOM 802 O O . MET A 1 104 ? -7.407 -10.526 -7.774 1.00 96.12 104 MET A O 1
ATOM 806 N N . PHE A 1 105 ? -8.061 -8.694 -6.652 1.00 94.31 105 PHE A N 1
ATOM 807 C CA . PHE A 1 105 ? -7.248 -7.766 -7.443 1.00 94.31 105 PHE A CA 1
ATOM 808 C C . PHE A 1 105 ? -5.754 -8.021 -7.278 1.00 94.31 105 PHE A C 1
ATOM 810 O O . PHE A 1 105 ? -5.017 -7.965 -8.258 1.00 94.31 105 PHE A O 1
ATOM 817 N N . TRP A 1 106 ? -5.296 -8.340 -6.068 1.00 94.06 106 TRP A N 1
ATOM 818 C CA . TRP A 1 106 ? -3.893 -8.667 -5.841 1.00 94.06 106 TRP A CA 1
ATOM 819 C C . TRP A 1 106 ? -3.483 -9.932 -6.609 1.00 94.06 106 TRP A C 1
ATOM 821 O O . TRP A 1 106 ? -2.479 -9.918 -7.323 1.00 94.06 106 TRP A O 1
ATOM 831 N N . LEU A 1 107 ? -4.300 -10.989 -6.556 1.00 93.69 107 LEU A N 1
ATOM 832 C CA . LEU A 1 107 ? -4.087 -12.213 -7.338 1.00 93.69 107 LEU A CA 1
ATOM 833 C C . LEU A 1 107 ? -4.151 -11.961 -8.849 1.00 93.69 107 LEU A C 1
ATOM 835 O O . LEU A 1 107 ? -3.347 -12.513 -9.592 1.00 93.69 107 LEU A O 1
ATOM 839 N N . ALA A 1 108 ? -5.062 -11.109 -9.316 1.00 92.56 108 ALA A N 1
ATOM 840 C CA . ALA A 1 108 ? -5.104 -10.720 -10.722 1.00 92.56 108 ALA A CA 1
ATOM 841 C C . ALA A 1 108 ? -3.827 -9.965 -11.121 1.00 92.56 108 ALA A C 1
ATOM 843 O O . ALA A 1 108 ? -3.255 -10.244 -12.172 1.00 92.56 108 ALA A O 1
ATOM 844 N N . SER A 1 109 ? -3.332 -9.078 -10.254 1.00 91.19 109 SER A N 1
ATOM 845 C CA . SER A 1 109 ? -2.173 -8.224 -10.525 1.00 91.19 109 SER A CA 1
ATOM 846 C C . SER A 1 109 ? -0.858 -8.985 -10.705 1.00 91.19 109 SER A C 1
ATOM 848 O O . SER A 1 109 ? 0.065 -8.482 -11.329 1.00 91.19 109 SER A O 1
ATOM 850 N N . VAL A 1 110 ? -0.740 -10.229 -10.238 1.00 89.12 110 VAL A N 1
ATOM 851 C CA . VAL A 1 110 ? 0.456 -11.041 -10.537 1.00 89.12 110 VAL A CA 1
ATOM 852 C C . VAL A 1 110 ? 0.410 -11.704 -11.920 1.00 89.12 110 VAL A C 1
ATOM 854 O O . VAL A 1 110 ? 1.405 -12.296 -12.343 1.00 89.12 110 VAL A O 1
ATOM 857 N N . THR A 1 111 ? -0.709 -11.597 -12.642 1.00 90.56 111 THR A N 1
ATOM 858 C CA . THR A 1 111 ? -0.924 -12.246 -13.942 1.00 90.56 111 THR A CA 1
ATOM 859 C C . THR A 1 111 ? -0.792 -11.268 -15.120 1.00 90.56 111 THR A C 1
ATOM 861 O O . THR A 1 111 ? -1.151 -10.096 -14.978 1.00 90.56 111 THR A O 1
ATOM 864 N N . PRO A 1 112 ? -0.374 -11.741 -16.314 1.00 87.44 112 PRO A N 1
ATOM 865 C CA . PRO A 1 112 ? -0.352 -10.924 -17.536 1.00 87.44 112 PRO A CA 1
ATOM 866 C C . PRO A 1 112 ? -1.728 -10.389 -17.947 1.00 87.44 112 PRO A C 1
ATOM 868 O O . PRO A 1 112 ? -1.827 -9.389 -18.648 1.00 87.44 112 PRO A O 1
ATOM 871 N N . ALA A 1 113 ? -2.808 -11.036 -17.486 1.00 86.62 113 ALA A N 1
ATOM 872 C CA . ALA A 1 113 ? -4.169 -10.593 -17.754 1.00 86.62 113 ALA A CA 1
ATOM 873 C C . ALA A 1 113 ? -4.437 -9.185 -17.204 1.00 86.62 113 ALA A C 1
ATOM 875 O O . ALA A 1 113 ? -5.208 -8.447 -17.808 1.00 86.62 113 ALA A O 1
ATOM 876 N N . PHE A 1 114 ? -3.794 -8.811 -16.092 1.00 85.31 114 PHE A N 1
ATOM 877 C CA . PHE A 1 114 ? -3.981 -7.518 -15.436 1.00 85.31 114 PHE A CA 1
ATOM 878 C C . PHE A 1 114 ? -2.961 -6.473 -15.921 1.00 85.31 114 PHE A C 1
ATOM 880 O O . PHE A 1 114 ? -3.345 -5.361 -16.278 1.00 85.31 114 PHE A O 1
ATOM 887 N N . PHE A 1 115 ? -1.681 -6.832 -16.045 1.00 86.88 115 PHE A N 1
ATOM 888 C CA . PHE A 1 115 ? -0.711 -6.031 -16.801 1.00 86.88 115 PHE A CA 1
ATOM 889 C C . PHE A 1 115 ? 0.332 -6.902 -17.499 1.00 86.88 115 PHE A C 1
ATOM 891 O O . PHE A 1 115 ? 0.919 -7.797 -16.888 1.00 86.88 115 PHE A O 1
ATOM 898 N N . ASP A 1 116 ? 0.569 -6.605 -18.777 1.00 86.62 116 ASP A N 1
ATOM 899 C CA . ASP A 1 116 ? 1.379 -7.418 -19.699 1.00 86.62 116 ASP A CA 1
ATOM 900 C C . ASP A 1 116 ? 2.858 -6.990 -19.744 1.00 86.62 116 ASP A C 1
ATOM 902 O O . ASP A 1 116 ? 3.692 -7.557 -20.443 1.00 86.62 116 ASP A O 1
ATOM 906 N N . GLY A 1 117 ? 3.225 -5.972 -18.968 1.00 91.31 117 GLY A N 1
ATOM 907 C CA . GLY A 1 117 ? 4.598 -5.495 -18.896 1.00 91.31 117 GLY A CA 1
ATOM 908 C C . GLY A 1 117 ? 4.679 -4.045 -18.464 1.00 91.31 117 GLY A C 1
ATOM 909 O O . GLY A 1 117 ? 3.771 -3.513 -17.825 1.00 91.31 117 GLY A O 1
ATOM 910 N N . VAL A 1 118 ? 5.786 -3.402 -18.824 1.00 93.94 118 VAL A N 1
ATOM 911 C CA . VAL A 1 118 ? 6.025 -1.983 -18.568 1.00 93.94 118 VAL A CA 1
ATOM 912 C C . VAL A 1 118 ? 6.582 -1.300 -19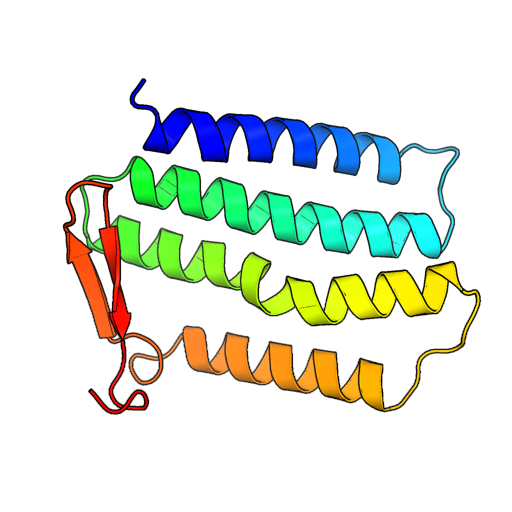.811 1.00 93.94 118 VAL A C 1
ATOM 914 O O . VAL A 1 118 ? 7.378 -1.882 -20.545 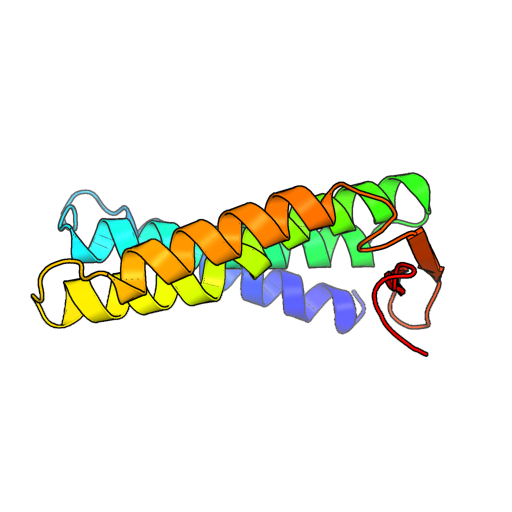1.00 93.94 118 VAL A O 1
ATOM 917 N N . THR A 1 119 ? 6.195 -0.047 -20.028 1.00 93.19 119 THR A N 1
ATOM 918 C CA . THR A 1 119 ? 6.709 0.798 -21.111 1.00 93.19 119 THR A CA 1
ATOM 919 C C . THR A 1 119 ? 7.490 1.980 -20.539 1.00 93.19 119 THR A C 1
ATOM 921 O O . THR A 1 119 ? 7.088 2.538 -19.508 1.00 93.19 119 THR A O 1
ATOM 924 N N . PRO A 1 120 ? 8.610 2.392 -21.161 1.00 91.75 120 PRO A N 1
ATOM 925 C CA . PRO A 1 120 ? 9.294 3.614 -20.775 1.00 91.75 120 PRO A CA 1
ATOM 926 C C . PRO A 1 120 ? 8.424 4.839 -21.079 1.00 91.75 120 PRO A C 1
ATOM 928 O O . PRO A 1 120 ? 7.699 4.901 -22.070 1.00 91.75 120 PRO A O 1
ATOM 931 N N . THR A 1 121 ? 8.530 5.839 -20.217 1.00 88.81 121 THR A N 1
ATOM 932 C CA . THR A 1 121 ? 7.866 7.139 -20.315 1.00 88.81 121 THR A CA 1
ATOM 933 C C . THR A 1 121 ? 8.833 8.234 -19.873 1.00 88.81 121 THR A C 1
ATOM 935 O O . THR A 1 121 ? 9.870 7.963 -19.262 1.00 88.81 121 THR A O 1
ATOM 938 N N . VAL A 1 122 ? 8.466 9.498 -20.097 1.00 85.38 122 VAL A N 1
ATOM 939 C CA . VAL A 1 122 ? 9.252 10.662 -19.637 1.00 85.38 122 VAL A CA 1
ATOM 940 C C . VAL A 1 122 ? 9.463 10.695 -18.118 1.00 85.38 122 VAL A C 1
ATOM 942 O O . VAL A 1 122 ? 10.352 11.383 -17.621 1.00 85.38 122 VAL A O 1
ATOM 945 N N . TRP A 1 123 ? 8.665 9.935 -17.369 1.00 80.00 123 TRP A N 1
ATOM 946 C CA . TRP A 1 123 ? 8.700 9.916 -15.919 1.00 80.00 123 TRP A CA 1
ATOM 947 C C . TRP A 1 123 ? 9.264 8.616 -15.325 1.00 80.00 123 TRP A C 1
ATOM 949 O O . TRP A 1 123 ? 9.148 8.438 -14.114 1.00 80.00 123 TRP A O 1
ATOM 959 N N . GLY A 1 124 ? 9.827 7.707 -16.125 1.00 86.00 124 GLY A N 1
ATOM 960 C CA . GLY A 1 124 ? 10.226 6.353 -15.710 1.00 86.00 124 GLY A CA 1
ATOM 961 C C . GLY A 1 124 ? 9.390 5.289 -16.419 1.00 86.00 124 GLY A C 1
ATOM 962 O O . GLY A 1 124 ? 8.951 5.511 -17.542 1.00 86.00 124 GLY A O 1
ATOM 963 N N . PHE A 1 125 ? 9.135 4.153 -15.782 1.00 92.44 125 PHE A N 1
ATOM 964 C CA . PHE A 1 125 ? 8.284 3.107 -16.354 1.00 92.44 125 PHE A CA 1
ATOM 965 C C . PHE A 1 125 ? 6.816 3.262 -15.934 1.00 92.44 125 PHE A C 1
ATOM 967 O O . PHE A 1 125 ? 6.522 3.829 -14.879 1.00 92.44 125 PHE A O 1
ATOM 974 N N . MET A 1 126 ? 5.904 2.768 -16.769 1.00 90.12 126 MET A N 1
ATOM 975 C CA . MET A 1 126 ? 4.475 2.628 -16.471 1.00 90.12 126 MET A CA 1
ATOM 976 C C . MET A 1 126 ? 3.989 1.234 -16.879 1.00 90.12 126 MET A C 1
ATOM 978 O O . MET A 1 126 ? 4.515 0.702 -17.860 1.00 90.12 126 MET A O 1
ATOM 982 N N . PRO A 1 127 ? 3.004 0.648 -16.175 1.00 91.69 127 PRO A N 1
ATOM 983 C CA . PRO A 1 127 ? 2.428 -0.636 -16.553 1.00 91.69 127 PRO A CA 1
ATOM 984 C C . PRO A 1 127 ? 1.716 -0.538 -17.902 1.00 91.69 127 PRO A C 1
ATOM 986 O O . PRO A 1 127 ? 1.025 0.441 -18.190 1.00 91.69 127 PRO A O 1
ATOM 989 N N . VAL A 1 128 ? 1.862 -1.578 -18.716 1.00 91.38 128 VAL A N 1
ATOM 990 C CA . VAL A 1 128 ? 1.033 -1.796 -19.902 1.00 91.38 128 VAL A CA 1
ATOM 991 C C . VAL A 1 128 ? -0.197 -2.572 -19.455 1.00 91.38 128 VAL A C 1
ATOM 993 O O . VAL A 1 128 ? -0.069 -3.648 -18.870 1.00 91.38 128 VAL A O 1
ATOM 996 N N . ALA A 1 129 ? -1.381 -2.011 -19.697 1.00 88.31 129 ALA A N 1
ATOM 997 C CA . ALA A 1 129 ? -2.638 -2.644 -19.323 1.00 88.31 129 ALA A CA 1
ATOM 998 C C . ALA A 1 129 ? -2.773 -4.015 -20.000 1.00 88.31 129 ALA A C 1
ATOM 1000 O O . ALA A 1 129 ? -2.475 -4.166 -21.185 1.00 88.31 129 ALA A O 1
ATOM 1001 N N . GLY A 1 130 ? -3.194 -5.014 -19.227 1.00 86.69 130 GLY A N 1
ATOM 1002 C CA . GLY A 1 130 ? -3.433 -6.353 -19.745 1.00 86.69 130 GLY A CA 1
ATOM 1003 C C . GLY A 1 130 ? -4.735 -6.446 -20.553 1.00 86.69 130 GLY A C 1
ATOM 1004 O O . GLY A 1 130 ? -5.552 -5.523 -20.541 1.00 86.69 130 GLY A O 1
ATOM 1005 N N . PRO A 1 131 ? -4.981 -7.584 -21.221 1.00 85.94 131 PRO A N 1
ATOM 1006 C CA . PRO A 1 131 ? -6.105 -7.779 -22.143 1.00 85.94 131 PRO A CA 1
ATOM 1007 C C . PRO A 1 131 ? -7.503 -7.647 -21.516 1.00 85.94 131 PRO A C 1
ATOM 1009 O O . PRO A 1 131 ? -8.487 -7.561 -22.245 1.00 85.94 131 PRO A O 1
ATOM 1012 N N . VAL A 1 132 ? -7.625 -7.642 -20.183 1.00 84.94 132 VAL A N 1
ATOM 1013 C CA . VAL A 1 132 ? -8.915 -7.417 -19.498 1.00 84.94 132 VAL A CA 1
ATOM 1014 C C . VAL A 1 132 ? -9.359 -5.953 -19.515 1.00 84.94 132 VAL A C 1
ATOM 1016 O O . VAL A 1 132 ? -10.516 -5.667 -19.211 1.00 84.94 132 VAL A O 1
ATOM 1019 N N . TYR A 1 133 ? -8.459 -5.032 -19.861 1.00 78.75 133 TYR A N 1
ATOM 1020 C CA . TYR A 1 133 ? -8.771 -3.624 -20.055 1.00 78.75 133 TYR A CA 1
ATOM 1021 C C . TYR A 1 133 ? -9.090 -3.391 -21.539 1.00 78.75 133 TYR A C 1
ATOM 1023 O O . TYR A 1 133 ? -8.179 -3.481 -22.363 1.00 78.75 133 TYR A O 1
ATOM 1031 N N . PRO A 1 134 ? -10.353 -3.120 -21.919 1.00 68.88 134 PRO A N 1
ATOM 1032 C CA . PRO A 1 134 ? -10.658 -2.724 -23.289 1.00 68.88 134 PRO A CA 1
ATOM 1033 C C . PRO A 1 134 ? -9.980 -1.377 -23.588 1.00 68.88 134 PRO A C 1
ATOM 1035 O O . PRO A 1 134 ? -10.107 -0.440 -22.798 1.00 68.88 134 PRO A O 1
ATOM 1038 N N . LEU A 1 135 ? -9.224 -1.335 -24.692 1.00 58.19 135 LEU A N 1
ATOM 1039 C CA . LEU A 1 135 ? -8.518 -0.156 -25.215 1.00 58.19 135 LEU A CA 1
ATOM 1040 C C . LEU A 1 135 ? -9.478 0.970 -25.614 1.00 58.19 135 LEU A C 1
ATOM 1042 O O . LEU A 1 135 ? -10.541 0.654 -26.198 1.00 58.19 135 LEU A O 1
#

Nearest PDB structures (foldseek):
  8jgf-assembly1_R  TM=6.429E-01  e=2.437E-01  Homo sapiens
  2rld-assembly1_B  TM=5.260E-01  e=2.855E-01  Bacteroides thetaiotaomicron VPI-5482
  8zrk-assembly1_R  TM=5.598E-01  e=5.100E-01  Homo sapiens
  8jcx-assembly1_3  TM=5.752E-01  e=5.477E+00  Homo sapiens
  6bbg-assembly1_A  TM=4.108E-01  e=5.477E+00  Drosophila melanogaster

Sequence (135 aa):
MTLHRLLPLLALVLNLVLLGSALAPDRRSARSRVFACFVAALAIWNLGVLGLRSTASPETALLWERFLHIGVIALPALFYHYVVVFLDRRPDGMLVAGYVIGAMFWLASVTPAFFDGVTPTVWGFMPVAGPVYPL

Foldseek 3Di:
DDPLLVVLVVQLVVLVVLLCVLPPPVNPDPLSVLSNLLSVLSNQLSVLSNQQQPDPDQVSNLVSQLRNLSSPLCNVLSVVVSVCVVVVHDDDPVSVVSVVSSVVVNVVSVDLQQFVTWDQDPRGIDTHGHPVDDD

Radius of gyration: 16.62 Å; Cα contacts (8 Å, |Δi|>4): 178; chains: 1; bounding box: 37×28×50 Å